Protein AF-A0A0M4ECK0-F1 (afdb_monomer)

Organism: Drosophila busckii (NCBI:txid30019)

pLDDT: mean 86.31, std 15.78, range [36.81, 98.25]

Foldseek 3Di:
DDDDDDDPPDPPDDDPVVLVVLVVVLLVLVVVLVVLLVVLVVLLVVLLVLLLVLLVVLLVQVVVVCVVVVFFDPDADPPNVVSLVVLVVSLVSLVVSLVSLVVSLVSLVVSCVSNVVPQQPDDPVHDGSVVVNVVSVVVSVVSVVLSVLSVVLSVPLSPDGGSVVSVVSSVSSD

Radius of gyration: 27.18 Å; Cα contacts (8 Å, |Δi|>4): 142; chains: 1; bounding box: 72×25×94 Å

Mean predicted aligned error: 8.99 Å

Sequence (174 aa):
MADSLTPVRLPDSQSPIKNDINLVTCKTRLDAAVQELQSGYAKWQLAQQRGTALCYAIEAKKTRCFEKSNGESDSYPDDLQLPCNKLAIIASIFTDITRNTRETLRQLRGITRLAGEATDIIYYRSWQLRQFVAFAEELIERYEKE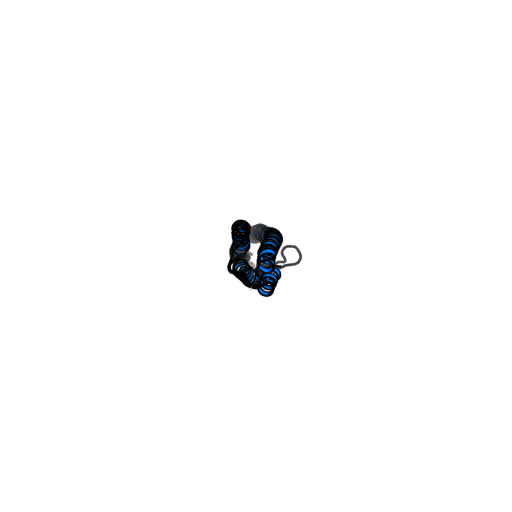SSIKQRVMQNIAHCKQRSELIAYTTAWE

Secondary structure (DSSP, 8-state):
---------------HHHHHHHHHHHHHHHHHHHHHHHHHHHHHHHHHHHHHHHHHHHHHHHHHHHHHTTT---PPPTTSHHHHHHHHHHHHHHHHHHHHHHHHHHHHHHHHHHHGGGGGSEETTTEEHHHHHHHHHHHHHHHHHHHHHHHHHHHHGGG--SHHHHHHHHHHH-

Nearest PDB structures (foldseek):
  1bg1-assembly1_A  TM=6.183E-01  e=2.962E-01  Mus musculus
  8gl3-assembly1_A  TM=5.769E-01  e=1.074E+00  synthetic construct
  6tlc-assembly1_B  TM=6.251E-01  e=1.650E+00  Homo sapiens
  7p3r-assembly1_D  TM=4.042E-01  e=8.716E+00  Vibrio cholerae O1 biovar El Tor str. N16961

Solvent-accessible surface area (backbone atoms only — not comparable to full-atom values): 9662 Å² total; per-residue (Å²): 140,79,86,80,82,76,79,83,78,74,76,82,71,81,60,70,67,60,58,54,55,52,49,54,51,44,48,57,54,48,53,51,44,52,51,52,54,52,52,42,48,56,50,48,54,54,37,49,58,52,39,44,56,34,36,52,53,52,44,58,56,52,49,59,45,21,72,75,44,85,52,48,46,95,71,78,65,92,75,49,60,62,48,51,55,51,34,46,57,40,37,48,49,43,48,50,41,37,53,48,49,51,51,42,39,52,50,46,54,50,42,45,65,71,42,54,86,57,32,77,46,67,41,93,86,78,40,32,56,62,54,55,43,53,48,43,53,54,49,41,58,51,37,51,55,50,30,53,43,37,45,51,31,59,73,41,51,86,68,46,56,40,68,67,55,33,51,53,34,40,60,64,59,102

Structure (mmCIF, N/CA/C/O backbone):
data_AF-A0A0M4ECK0-F1
#
_entry.id   AF-A0A0M4ECK0-F1
#
loop_
_atom_site.group_PDB
_atom_site.id
_atom_site.type_symbol
_atom_site.label_atom_id
_atom_site.label_alt_id
_atom_site.label_comp_id
_atom_site.label_asym_id
_atom_site.label_entity_id
_atom_site.label_seq_id
_atom_site.pdbx_PDB_ins_code
_atom_site.Cartn_x
_atom_site.Cartn_y
_atom_site.Cartn_z
_atom_site.occupancy
_atom_site.B_iso_or_equiv
_atom_site.auth_seq_id
_atom_site.auth_comp_id
_atom_site.auth_asym_id
_atom_site.auth_atom_id
_atom_site.pdbx_PDB_model_num
ATOM 1 N N . MET A 1 1 ? 48.315 -17.061 -63.640 1.00 36.81 1 MET A N 1
ATOM 2 C CA . MET A 1 1 ? 47.655 -17.262 -62.336 1.00 36.81 1 MET A CA 1
ATOM 3 C C . MET A 1 1 ? 47.675 -15.921 -61.632 1.00 36.81 1 MET A C 1
ATOM 5 O O . MET A 1 1 ? 48.740 -15.490 -61.221 1.00 36.81 1 MET A O 1
ATOM 9 N N . ALA A 1 2 ? 46.555 -15.204 -61.661 1.00 38.12 2 ALA A N 1
ATOM 10 C CA . ALA A 1 2 ? 46.397 -13.925 -60.981 1.00 38.12 2 ALA A CA 1
ATOM 11 C C . ALA A 1 2 ? 45.307 -14.135 -59.932 1.00 38.12 2 ALA A C 1
ATOM 13 O O . ALA A 1 2 ? 44.151 -14.360 -60.293 1.00 38.12 2 ALA A O 1
ATOM 14 N N . ASP A 1 3 ? 45.704 -14.151 -58.663 1.00 43.25 3 ASP A N 1
ATOM 15 C CA . ASP A 1 3 ? 44.784 -14.333 -57.549 1.00 43.25 3 ASP A CA 1
ATOM 16 C C . ASP A 1 3 ? 43.922 -13.080 -57.387 1.00 43.25 3 ASP A C 1
ATOM 18 O O . ASP A 1 3 ? 44.390 -11.975 -57.110 1.00 43.25 3 ASP A O 1
ATOM 22 N N . SER A 1 4 ? 42.630 -13.281 -57.621 1.00 47.06 4 SER A N 1
ATOM 23 C CA . SER A 1 4 ? 41.560 -12.324 -57.398 1.00 47.06 4 SER A CA 1
ATOM 24 C C . SER A 1 4 ? 41.335 -12.172 -55.893 1.00 47.06 4 SER A C 1
ATOM 26 O O . SER A 1 4 ? 40.786 -13.058 -55.243 1.00 47.06 4 SER A O 1
ATOM 28 N N . LEU A 1 5 ? 41.750 -11.039 -55.325 1.00 48.78 5 LEU A N 1
ATOM 29 C CA . LEU A 1 5 ? 41.339 -10.640 -53.980 1.00 48.78 5 LEU A CA 1
ATOM 30 C C . LEU A 1 5 ? 39.957 -9.978 -54.068 1.00 48.78 5 LEU A C 1
ATOM 32 O O . LEU A 1 5 ? 39.836 -8.783 -54.335 1.00 48.78 5 LEU A O 1
ATOM 36 N N . THR A 1 6 ? 38.897 -10.760 -53.866 1.00 56.44 6 THR A N 1
ATOM 37 C CA . THR A 1 6 ? 37.552 -10.224 -53.617 1.00 56.44 6 THR A CA 1
ATOM 38 C C . THR A 1 6 ? 37.502 -9.528 -52.253 1.00 56.44 6 THR A C 1
ATOM 40 O O . THR A 1 6 ? 37.930 -10.121 -51.260 1.00 56.44 6 THR A O 1
ATOM 43 N N . PRO A 1 7 ? 36.948 -8.306 -52.156 1.00 55.72 7 PRO A N 1
ATOM 44 C CA . PRO A 1 7 ? 36.796 -7.634 -50.878 1.00 55.72 7 PRO A CA 1
ATOM 45 C C . PRO A 1 7 ? 35.714 -8.340 -50.060 1.00 55.72 7 PRO A C 1
ATOM 47 O O . PRO A 1 7 ? 34.593 -8.551 -50.529 1.00 55.72 7 PRO A O 1
ATOM 50 N N . VAL A 1 8 ? 36.058 -8.698 -48.824 1.00 52.78 8 VAL A N 1
ATOM 51 C CA . VAL A 1 8 ? 35.110 -9.178 -47.817 1.00 52.78 8 VAL A CA 1
ATOM 52 C C . VAL A 1 8 ? 34.079 -8.074 -47.594 1.00 52.78 8 VAL A C 1
ATOM 54 O O . VAL A 1 8 ? 34.388 -7.028 -47.026 1.00 52.78 8 VAL A O 1
ATOM 57 N N . ARG A 1 9 ? 32.846 -8.285 -48.063 1.00 50.09 9 ARG A N 1
ATOM 58 C CA . ARG A 1 9 ? 31.710 -7.454 -47.661 1.00 50.09 9 ARG A CA 1
ATOM 59 C C . ARG A 1 9 ? 31.398 -7.787 -46.207 1.00 50.09 9 ARG A C 1
ATOM 61 O O . ARG A 1 9 ? 30.818 -8.832 -45.925 1.00 50.09 9 ARG A O 1
ATOM 68 N N . LEU A 1 10 ? 31.818 -6.906 -45.300 1.00 48.97 10 LEU A N 1
ATOM 69 C CA . LEU A 1 10 ? 31.288 -6.867 -43.942 1.00 48.97 10 LEU A CA 1
ATOM 70 C C . LEU A 1 10 ? 29.762 -6.706 -44.068 1.00 48.97 10 LEU A C 1
ATOM 72 O O . LEU A 1 10 ? 29.331 -5.796 -44.781 1.00 48.97 10 LEU A O 1
ATOM 76 N N . PRO A 1 11 ? 28.933 -7.573 -43.464 1.00 47.47 11 PRO A N 1
ATOM 77 C CA . PRO A 1 11 ? 27.504 -7.311 -43.415 1.00 47.47 11 PRO A CA 1
ATOM 78 C C . PRO A 1 11 ? 27.293 -5.983 -42.683 1.00 47.47 11 PRO A C 1
ATOM 80 O O . PRO A 1 11 ? 27.871 -5.780 -41.615 1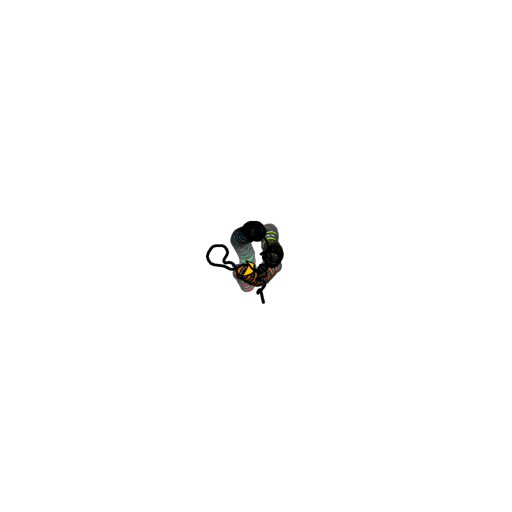.00 47.47 11 PRO A O 1
ATOM 83 N N . ASP A 1 12 ? 26.513 -5.082 -43.286 1.00 43.16 12 ASP A N 1
ATOM 84 C CA . ASP A 1 12 ? 26.111 -3.807 -42.693 1.00 43.16 12 ASP A CA 1
ATOM 85 C C . ASP A 1 12 ? 25.601 -4.052 -41.270 1.00 43.16 12 ASP A C 1
ATOM 87 O O . ASP A 1 12 ? 24.507 -4.586 -41.055 1.00 43.16 12 ASP A O 1
ATOM 91 N N . SER A 1 13 ? 26.421 -3.680 -40.288 1.00 49.69 13 SER A N 1
ATOM 92 C CA . SER A 1 13 ? 26.025 -3.623 -38.892 1.00 49.69 13 SER A CA 1
ATOM 93 C C . SER A 1 13 ? 24.783 -2.747 -38.810 1.00 49.69 13 SER A C 1
ATOM 95 O O . SER A 1 13 ? 24.805 -1.591 -39.238 1.00 49.69 13 SER A O 1
ATOM 97 N N . GLN A 1 14 ? 23.689 -3.294 -38.279 1.00 52.09 14 GLN A N 1
ATOM 98 C CA . GLN A 1 14 ? 22.480 -2.529 -38.004 1.00 52.09 14 GLN A CA 1
ATOM 99 C C . GLN A 1 14 ? 22.864 -1.214 -37.309 1.00 52.09 14 GLN A C 1
ATOM 101 O O . GLN A 1 14 ? 23.510 -1.201 -36.266 1.00 52.09 14 GLN A O 1
ATOM 106 N N . SER A 1 15 ? 22.515 -0.108 -37.961 1.00 45.94 15 SER A N 1
ATOM 107 C CA . SER A 1 15 ? 22.898 1.265 -37.629 1.00 45.94 15 SER A CA 1
ATOM 108 C C . SER A 1 15 ? 22.872 1.574 -36.112 1.00 45.94 15 SER A C 1
ATOM 110 O O . SER A 1 15 ? 21.802 1.417 -35.513 1.00 45.94 15 SER A O 1
ATOM 112 N N . PRO A 1 16 ? 23.961 2.118 -35.516 1.00 54.84 16 PRO A N 1
ATOM 113 C CA . PRO A 1 16 ? 24.056 2.481 -34.088 1.00 54.84 16 PRO A CA 1
ATOM 114 C C . PRO A 1 16 ? 22.902 3.368 -33.588 1.00 54.84 16 PRO A C 1
ATOM 116 O O . PRO A 1 16 ? 22.430 3.244 -32.463 1.00 54.84 16 PRO A O 1
ATOM 119 N N . ILE A 1 17 ? 22.377 4.202 -34.487 1.00 54.69 17 ILE A N 1
ATOM 120 C CA . ILE A 1 17 ? 21.340 5.207 -34.233 1.00 54.69 17 ILE A CA 1
ATOM 121 C C . ILE A 1 17 ? 20.022 4.581 -33.735 1.00 54.69 17 ILE A C 1
ATOM 123 O O . ILE A 1 17 ? 19.336 5.167 -32.898 1.00 54.69 17 ILE A O 1
ATOM 127 N N . LYS A 1 18 ? 19.648 3.383 -34.213 1.00 57.22 18 LYS A N 1
ATOM 128 C CA . LYS A 1 18 ? 18.409 2.711 -33.767 1.00 57.22 18 LYS A CA 1
ATOM 129 C C . LYS A 1 18 ? 18.523 2.201 -32.330 1.00 57.22 18 LYS A C 1
ATOM 131 O O . LYS A 1 18 ? 17.553 2.293 -31.578 1.00 57.22 18 LYS A O 1
ATOM 136 N N . ASN A 1 19 ? 19.700 1.707 -31.949 1.00 62.03 19 ASN A N 1
ATOM 137 C CA . ASN A 1 19 ? 19.959 1.226 -30.594 1.00 62.03 19 ASN A CA 1
ATOM 138 C C . ASN A 1 19 ? 19.957 2.385 -29.591 1.00 62.03 19 ASN A C 1
ATOM 140 O O . ASN A 1 19 ? 19.353 2.254 -28.529 1.00 62.03 19 ASN A O 1
ATOM 144 N N . ASP A 1 20 ? 20.503 3.544 -29.967 1.00 68.44 20 ASP A N 1
ATOM 145 C CA . ASP A 1 20 ? 20.493 4.739 -29.116 1.00 68.44 20 ASP A CA 1
ATOM 146 C C . ASP A 1 20 ? 19.076 5.290 -28.877 1.00 68.44 20 ASP A C 1
ATOM 148 O O . ASP A 1 20 ? 18.707 5.581 -27.738 1.00 68.44 20 ASP A O 1
ATOM 152 N N . ILE A 1 21 ? 18.230 5.375 -29.913 1.00 75.31 21 ILE A N 1
ATOM 153 C CA . ILE A 1 21 ? 16.842 5.860 -29.769 1.00 75.31 21 ILE A CA 1
ATOM 154 C C . ILE A 1 21 ? 16.001 4.901 -28.912 1.00 75.31 21 ILE A C 1
ATOM 156 O O . ILE A 1 21 ? 15.233 5.341 -28.046 1.00 75.31 21 ILE A O 1
ATOM 160 N N . ASN A 1 22 ? 16.151 3.590 -29.119 1.00 76.81 22 ASN A N 1
ATOM 161 C CA . ASN A 1 22 ? 15.458 2.581 -28.321 1.00 76.81 22 ASN A CA 1
ATOM 162 C C . ASN A 1 22 ? 15.918 2.611 -26.862 1.00 76.81 22 ASN A C 1
ATOM 164 O O . ASN A 1 22 ? 15.083 2.527 -25.962 1.00 76.81 22 ASN A O 1
ATOM 168 N N . LEU A 1 23 ? 17.217 2.795 -26.616 1.00 80.69 23 LEU A N 1
ATOM 169 C CA . LEU A 1 23 ? 17.775 2.898 -25.271 1.00 80.69 23 LEU A CA 1
ATOM 170 C C . LEU A 1 23 ? 17.250 4.132 -24.531 1.00 80.69 23 LEU A C 1
ATOM 172 O O . LEU A 1 23 ? 16.803 4.010 -23.388 1.00 80.69 23 LEU A O 1
ATOM 176 N N . VAL A 1 24 ? 17.242 5.298 -25.185 1.00 85.00 24 VAL A N 1
ATOM 177 C CA . VAL A 1 24 ? 16.671 6.533 -24.625 1.00 85.00 24 VAL A CA 1
ATOM 178 C C . VAL A 1 24 ? 15.189 6.339 -24.308 1.00 85.00 24 VAL A C 1
ATOM 180 O O . VAL A 1 24 ? 14.753 6.642 -23.200 1.00 85.00 24 VAL A O 1
ATOM 183 N N . THR A 1 25 ? 14.427 5.746 -25.230 1.00 87.06 25 THR A N 1
ATOM 184 C CA . THR A 1 25 ? 12.996 5.468 -25.029 1.00 87.06 25 THR A CA 1
ATOM 185 C C . THR A 1 25 ? 12.759 4.513 -23.857 1.00 87.06 25 THR A C 1
ATOM 187 O O . THR A 1 25 ? 11.884 4.759 -23.024 1.00 87.06 25 THR A O 1
ATOM 190 N N . CYS A 1 26 ? 13.538 3.431 -23.761 1.00 87.81 26 CYS A N 1
ATOM 191 C CA . CYS A 1 26 ? 13.449 2.472 -22.660 1.00 87.81 26 CYS A CA 1
ATOM 192 C C . CYS A 1 26 ? 13.774 3.133 -21.323 1.00 87.81 26 CYS A C 1
ATOM 194 O O . CYS A 1 26 ? 13.058 2.904 -20.352 1.00 87.81 26 CYS A O 1
ATOM 196 N N . LYS A 1 27 ? 14.798 3.992 -21.285 1.00 88.50 27 LYS A N 1
ATOM 197 C CA . LYS A 1 27 ? 15.159 4.753 -20.090 1.00 88.50 27 LYS A CA 1
ATOM 198 C C . LYS A 1 27 ? 14.015 5.667 -19.657 1.00 88.50 27 LYS A C 1
ATOM 200 O O . LYS A 1 27 ? 13.540 5.527 -18.544 1.00 88.50 27 LYS A O 1
ATOM 205 N N . THR A 1 28 ? 13.478 6.505 -20.543 1.00 91.12 28 THR A N 1
ATOM 206 C CA . THR A 1 28 ? 12.358 7.400 -20.195 1.00 91.12 28 THR A CA 1
ATOM 207 C C . THR A 1 28 ? 11.131 6.641 -19.680 1.00 91.12 28 THR A C 1
ATOM 209 O O . THR A 1 28 ? 10.490 7.071 -18.724 1.00 91.12 28 THR A O 1
ATOM 212 N N . ARG A 1 29 ? 10.797 5.494 -20.283 1.00 92.62 29 ARG A N 1
ATOM 213 C CA . ARG A 1 29 ? 9.676 4.661 -19.814 1.00 92.62 29 ARG A CA 1
ATOM 214 C C . ARG A 1 29 ? 9.966 3.999 -18.469 1.00 92.62 29 ARG A C 1
ATOM 216 O O . ARG A 1 29 ? 9.062 3.896 -17.647 1.00 92.62 29 ARG A O 1
ATOM 223 N N . LEU A 1 30 ? 11.207 3.570 -18.241 1.00 92.75 30 LEU A N 1
ATOM 224 C CA . LEU A 1 30 ? 11.635 3.033 -16.954 1.00 92.75 30 LEU A CA 1
ATOM 225 C C . LEU A 1 30 ? 11.558 4.111 -15.867 1.00 92.75 30 LEU A C 1
ATOM 227 O O . LEU A 1 30 ? 11.045 3.835 -14.789 1.00 92.75 30 LEU A O 1
ATOM 231 N N . ASP A 1 31 ? 11.996 5.336 -16.161 1.00 93.19 31 ASP A N 1
ATOM 232 C CA . ASP A 1 31 ? 11.928 6.483 -15.250 1.00 93.19 31 ASP A CA 1
ATOM 233 C C . ASP A 1 31 ? 10.479 6.743 -14.814 1.00 93.19 31 ASP A C 1
ATOM 235 O O . ASP A 1 31 ? 10.200 6.891 -13.623 1.00 93.19 31 ASP A O 1
ATOM 239 N N . ALA A 1 32 ? 9.545 6.727 -15.770 1.00 95.38 32 ALA A N 1
ATOM 240 C CA . ALA A 1 32 ? 8.120 6.875 -15.494 1.00 95.38 32 ALA A CA 1
ATOM 241 C C . ALA A 1 32 ? 7.578 5.733 -14.617 1.00 95.38 32 ALA A C 1
ATOM 243 O O . ALA A 1 32 ? 6.914 5.996 -13.616 1.00 95.38 32 ALA A O 1
ATOM 244 N N . ALA A 1 33 ? 7.917 4.479 -14.930 1.00 95.50 33 ALA A N 1
ATOM 245 C CA . ALA A 1 33 ? 7.507 3.324 -14.133 1.00 95.50 33 ALA A CA 1
ATOM 246 C C . ALA A 1 33 ? 8.044 3.398 -12.691 1.00 95.50 33 ALA A C 1
ATOM 248 O O . ALA A 1 33 ? 7.316 3.147 -11.733 1.00 95.50 33 ALA A O 1
ATOM 249 N N . VAL A 1 34 ? 9.306 3.796 -12.507 1.00 94.88 34 VAL A N 1
ATOM 250 C CA . VAL A 1 34 ? 9.904 3.974 -11.174 1.00 94.88 34 VAL A CA 1
ATOM 251 C C . VAL A 1 34 ? 9.202 5.092 -10.399 1.00 94.88 34 VAL A C 1
ATOM 253 O O . VAL A 1 34 ? 8.901 4.914 -9.218 1.00 94.88 34 VAL A O 1
ATOM 256 N N . GLN A 1 35 ? 8.888 6.215 -11.050 1.00 96.12 35 GLN A N 1
ATOM 257 C CA . GLN A 1 35 ? 8.118 7.307 -10.444 1.00 96.12 35 GLN A CA 1
ATOM 258 C C . GLN A 1 35 ? 6.717 6.854 -10.007 1.00 96.12 35 GLN A C 1
ATOM 260 O O . GLN A 1 35 ? 6.268 7.209 -8.915 1.00 96.12 35 GLN A O 1
ATOM 265 N N . GLU A 1 36 ? 6.036 6.029 -10.807 1.00 96.94 36 GLU A N 1
ATOM 266 C CA . GLU A 1 36 ? 4.744 5.446 -10.430 1.00 96.94 36 GLU A CA 1
ATOM 267 C C . GLU A 1 36 ? 4.855 4.565 -9.179 1.00 96.94 36 GLU A C 1
ATOM 269 O O . GLU A 1 36 ? 4.058 4.727 -8.250 1.00 96.94 36 GLU A O 1
ATOM 274 N N . LEU A 1 37 ? 5.868 3.691 -9.108 1.00 97.12 37 LEU A N 1
ATOM 275 C CA . LEU A 1 37 ? 6.113 2.842 -7.935 1.00 97.12 37 LEU A CA 1
ATOM 276 C C . LEU A 1 37 ? 6.399 3.676 -6.679 1.00 97.12 37 LEU A C 1
ATOM 278 O O . LEU A 1 37 ? 5.832 3.413 -5.617 1.00 97.12 37 LEU A O 1
ATOM 282 N N . GLN A 1 38 ? 7.232 4.711 -6.800 1.00 97.06 38 GLN A N 1
ATOM 283 C CA . GLN A 1 38 ? 7.558 5.622 -5.699 1.00 97.06 38 GLN A CA 1
ATOM 284 C C . GLN A 1 38 ? 6.331 6.407 -5.222 1.00 97.06 38 GLN A C 1
ATOM 286 O O . GLN A 1 38 ? 6.083 6.502 -4.019 1.00 97.06 38 GLN A O 1
ATOM 291 N N . SER A 1 39 ? 5.522 6.928 -6.149 1.00 97.38 39 SER A N 1
ATOM 292 C CA . SER A 1 39 ? 4.265 7.609 -5.822 1.00 97.38 39 SER A CA 1
ATOM 293 C C . SER A 1 39 ? 3.275 6.663 -5.140 1.00 97.38 39 SER A C 1
ATOM 295 O O . SER A 1 39 ? 2.623 7.040 -4.162 1.00 97.38 39 SER A O 1
ATOM 297 N N . GLY A 1 40 ? 3.183 5.421 -5.624 1.00 97.69 40 GLY A N 1
ATOM 298 C CA . GLY A 1 40 ? 2.387 4.361 -5.011 1.00 97.69 40 GLY A CA 1
ATOM 299 C C . GLY A 1 40 ? 2.818 4.085 -3.573 1.00 97.69 40 GLY A C 1
ATOM 300 O O . GLY A 1 40 ? 1.973 4.070 -2.681 1.00 97.69 40 GLY A O 1
ATOM 301 N N . TYR A 1 41 ? 4.123 3.963 -3.326 1.00 97.94 41 TYR A N 1
ATOM 302 C CA . TYR A 1 41 ? 4.667 3.755 -1.984 1.00 97.94 41 TYR A CA 1
ATOM 303 C C . TYR A 1 41 ? 4.404 4.941 -1.044 1.00 97.94 41 TYR A C 1
ATOM 305 O O . TYR A 1 41 ? 3.937 4.749 0.075 1.00 97.94 41 TYR A O 1
ATOM 313 N N . ALA A 1 42 ? 4.594 6.182 -1.498 1.00 98.25 42 ALA A N 1
ATOM 314 C CA . ALA A 1 42 ? 4.278 7.360 -0.685 1.00 98.25 42 ALA A CA 1
ATOM 315 C C . ALA A 1 42 ? 2.785 7.411 -0.297 1.00 98.25 42 ALA A C 1
ATOM 317 O O . ALA A 1 42 ? 2.432 7.723 0.844 1.00 98.25 42 ALA A O 1
ATOM 318 N N . LYS A 1 43 ? 1.890 7.053 -1.231 1.00 97.94 43 LYS A N 1
ATOM 319 C CA . LYS A 1 43 ? 0.449 6.922 -0.954 1.00 97.94 43 LYS A CA 1
ATOM 320 C C . LYS A 1 43 ? 0.161 5.784 0.025 1.00 97.94 43 LYS A C 1
ATOM 322 O O . LYS A 1 43 ? -0.682 5.968 0.899 1.00 97.94 43 LYS A O 1
ATOM 327 N N . TRP A 1 44 ? 0.865 4.656 -0.094 1.00 98.12 44 TRP A N 1
ATOM 328 C CA . TRP A 1 44 ? 0.766 3.521 0.827 1.00 98.12 44 TRP A CA 1
ATOM 329 C C . TRP A 1 44 ? 1.094 3.942 2.257 1.00 98.12 44 TRP A C 1
ATOM 331 O O . TRP A 1 44 ? 0.297 3.719 3.161 1.00 98.12 44 TRP A O 1
ATOM 341 N N . GLN A 1 45 ? 2.220 4.631 2.459 1.00 98.06 45 GLN A N 1
ATOM 342 C CA . GLN A 1 45 ? 2.644 5.104 3.779 1.00 98.06 45 GLN A CA 1
ATOM 343 C C . GLN A 1 45 ? 1.624 6.064 4.405 1.00 98.06 45 GLN A C 1
ATOM 345 O O . GLN A 1 45 ? 1.279 5.938 5.581 1.00 98.06 45 GLN A O 1
ATOM 350 N N . LEU A 1 46 ? 1.089 6.998 3.615 1.00 98.19 46 LEU A N 1
ATOM 351 C CA . LEU A 1 46 ? 0.072 7.931 4.096 1.00 98.19 46 LEU A CA 1
ATOM 352 C C . LEU A 1 46 ? -1.250 7.223 4.431 1.00 98.19 46 LEU A C 1
ATOM 354 O O . LEU A 1 46 ? -1.897 7.559 5.426 1.00 98.19 46 LEU A O 1
ATOM 358 N N . ALA A 1 47 ? -1.663 6.255 3.609 1.00 98.12 47 ALA A N 1
ATOM 359 C CA . ALA A 1 47 ? -2.836 5.426 3.867 1.00 98.12 47 ALA A CA 1
ATOM 360 C C . ALA A 1 47 ? -2.655 4.598 5.146 1.00 98.12 47 ALA A C 1
ATOM 362 O O . ALA A 1 47 ? -3.562 4.575 5.976 1.00 98.12 47 ALA A O 1
ATOM 363 N N . GLN A 1 48 ? -1.470 4.014 5.345 1.00 98.00 48 GLN A N 1
ATOM 364 C CA . GLN A 1 48 ? -1.112 3.259 6.541 1.00 98.00 48 GLN A CA 1
ATOM 365 C C . GLN A 1 48 ? -1.254 4.120 7.796 1.00 98.00 48 GLN A C 1
ATOM 367 O O . GLN A 1 48 ? -2.062 3.798 8.664 1.00 98.00 48 GLN A O 1
ATOM 372 N N . GLN A 1 49 ? -0.598 5.283 7.832 1.00 98.06 49 GLN A N 1
ATOM 373 C CA . GLN A 1 49 ? -0.675 6.215 8.960 1.00 98.06 49 GLN A CA 1
ATOM 374 C C . GLN A 1 49 ? -2.119 6.635 9.285 1.00 98.06 49 GLN A C 1
ATOM 376 O O . GLN A 1 49 ? -2.536 6.644 10.446 1.00 98.06 49 GLN A O 1
ATOM 381 N N . ARG A 1 50 ? -2.903 6.995 8.260 1.00 98.12 50 ARG A N 1
ATOM 382 C CA . ARG A 1 50 ? -4.303 7.417 8.435 1.00 98.12 50 ARG A CA 1
ATOM 383 C C . ARG A 1 50 ? -5.186 6.273 8.916 1.00 98.12 50 ARG A C 1
ATOM 385 O O . ARG A 1 50 ? -6.053 6.488 9.758 1.00 98.12 50 ARG A O 1
ATOM 392 N N . GLY A 1 51 ? -4.976 5.079 8.378 1.00 98.19 51 GLY A N 1
ATOM 393 C CA . GLY A 1 51 ? -5.708 3.886 8.763 1.00 98.19 51 GLY A CA 1
ATOM 394 C C . GLY A 1 51 ? -5.434 3.467 10.204 1.00 98.19 51 GLY A C 1
ATOM 395 O O . GLY A 1 51 ? -6.385 3.180 10.925 1.00 98.19 51 GLY A O 1
ATOM 396 N N . THR A 1 52 ? -4.180 3.540 10.660 1.00 98.12 52 THR A N 1
ATOM 397 C CA . THR A 1 52 ? -3.813 3.251 12.055 1.00 98.12 52 THR A CA 1
ATOM 398 C C . THR A 1 52 ? -4.543 4.196 13.007 1.00 98.12 52 THR A C 1
ATOM 400 O O . THR A 1 52 ? -5.184 3.755 13.958 1.00 98.12 52 THR A O 1
ATOM 403 N N . ALA A 1 53 ? -4.556 5.498 12.699 1.00 97.94 53 ALA A N 1
ATOM 404 C CA . ALA A 1 53 ? -5.293 6.479 13.495 1.00 97.94 53 ALA A CA 1
ATOM 405 C C . ALA A 1 53 ? -6.808 6.194 13.545 1.00 97.94 53 ALA A C 1
ATOM 407 O O . ALA A 1 53 ? -7.444 6.384 14.584 1.00 97.94 53 ALA A O 1
ATOM 408 N N . LEU A 1 54 ? -7.397 5.721 12.441 1.00 98.00 54 LEU A N 1
ATOM 409 C CA . LEU A 1 54 ? -8.806 5.319 12.396 1.00 98.00 54 LEU A CA 1
ATOM 410 C C . LEU A 1 54 ? -9.069 4.043 13.207 1.00 98.00 54 LEU A C 1
ATOM 412 O O . LEU A 1 54 ? -10.077 3.993 13.910 1.00 98.00 54 LEU A O 1
ATOM 416 N N . CYS A 1 55 ? -8.171 3.055 13.159 1.00 97.56 55 CYS A N 1
ATOM 417 C CA . CYS A 1 55 ? -8.280 1.835 13.961 1.00 97.56 55 CYS A CA 1
ATOM 418 C C . CYS A 1 55 ? -8.228 2.154 15.458 1.00 97.56 55 CYS A C 1
ATOM 420 O O . CYS A 1 55 ? -9.122 1.732 16.185 1.00 97.56 55 CYS A O 1
ATOM 422 N N . TYR A 1 56 ? -7.305 3.011 15.906 1.00 96.50 56 TYR A N 1
ATOM 423 C CA . TYR A 1 56 ? -7.284 3.480 17.297 1.00 96.50 56 TYR A CA 1
ATOM 424 C C . TYR A 1 56 ? -8.541 4.258 17.690 1.00 96.50 56 TYR A C 1
ATOM 426 O O . TYR A 1 56 ? -9.042 4.113 18.805 1.00 96.50 56 TYR A O 1
ATOM 434 N N . ALA A 1 57 ? -9.088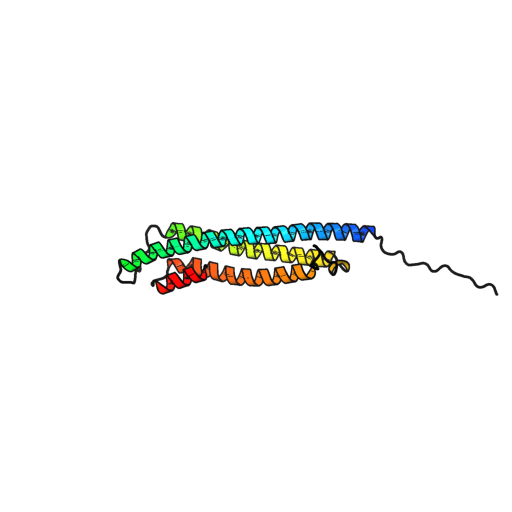 5.079 16.789 1.00 95.38 57 ALA A N 1
ATOM 435 C CA . ALA A 1 57 ? -10.331 5.796 17.062 1.00 95.38 57 ALA A CA 1
ATOM 436 C C . ALA A 1 57 ? -11.520 4.834 17.231 1.00 95.38 57 ALA A C 1
ATOM 438 O O . ALA A 1 57 ? -12.345 5.028 18.125 1.00 95.38 57 ALA A O 1
ATOM 439 N N . ILE A 1 58 ? -11.599 3.794 16.396 1.00 94.94 58 ILE A N 1
ATOM 440 C CA . ILE A 1 58 ? -12.590 2.715 16.506 1.00 94.94 58 ILE A CA 1
ATOM 441 C C . ILE A 1 58 ? -12.387 1.949 17.814 1.00 94.94 58 ILE A C 1
ATOM 443 O O . ILE A 1 58 ? -13.347 1.745 18.562 1.00 94.94 58 ILE A O 1
ATOM 447 N N . GLU A 1 59 ? -11.143 1.590 18.127 1.00 93.75 59 GLU A N 1
ATOM 448 C CA . GLU A 1 59 ? -10.795 0.859 19.337 1.00 93.75 59 GLU A CA 1
ATOM 449 C C . GLU A 1 59 ? -11.210 1.618 20.600 1.00 93.75 59 GLU A C 1
ATOM 451 O O . GLU A 1 59 ? -11.887 1.073 21.476 1.00 93.75 59 GLU A O 1
ATOM 456 N N . ALA A 1 60 ? -10.863 2.903 20.677 1.00 92.38 60 ALA A N 1
ATOM 457 C CA . ALA A 1 60 ? -11.187 3.753 21.814 1.00 92.38 60 ALA A CA 1
ATOM 458 C C . ALA A 1 60 ? -12.703 3.890 22.015 1.00 92.38 60 ALA A C 1
ATOM 460 O O . ALA A 1 60 ? -13.182 3.868 23.150 1.00 92.38 60 ALA A O 1
ATOM 461 N N . LYS A 1 61 ? -13.475 4.009 20.925 1.00 91.62 61 LYS A N 1
ATOM 462 C CA . LYS A 1 61 ? -14.944 4.082 20.987 1.00 91.62 61 LYS A CA 1
ATOM 463 C C . LYS A 1 61 ? -15.548 2.782 21.504 1.00 91.62 61 LYS A C 1
ATOM 465 O O . LYS A 1 61 ? -16.357 2.813 22.427 1.00 91.62 61 LYS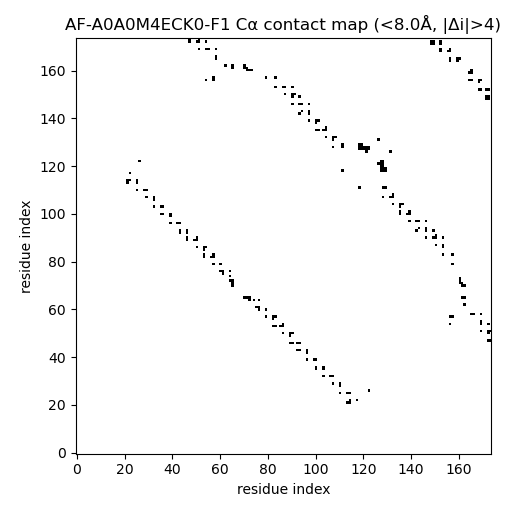 A O 1
ATOM 470 N N . LYS A 1 62 ? -15.131 1.642 20.951 1.00 90.56 62 LYS A N 1
ATOM 471 C CA . LYS A 1 62 ? -15.668 0.332 21.344 1.00 90.56 62 LYS A CA 1
ATOM 472 C C . LYS A 1 62 ? -15.262 -0.078 22.754 1.00 90.56 62 LYS A C 1
ATOM 474 O O . LYS A 1 62 ? -16.091 -0.596 23.495 1.00 90.56 62 LYS A O 1
ATOM 479 N N . THR A 1 63 ? -14.036 0.233 23.164 1.00 89.25 63 THR A N 1
ATOM 480 C CA . THR A 1 63 ? -13.557 -0.030 24.528 1.00 89.25 63 THR A CA 1
ATOM 481 C C . THR A 1 63 ? -14.438 0.650 25.579 1.00 89.25 63 THR A C 1
ATOM 483 O O . THR A 1 63 ? -14.838 0.007 26.546 1.00 89.25 63 THR A O 1
ATOM 486 N N . ARG A 1 64 ? -14.843 1.908 25.347 1.00 86.38 64 ARG A N 1
ATOM 487 C CA . ARG A 1 64 ? -15.765 2.632 26.243 1.00 86.38 64 ARG A CA 1
ATOM 488 C C . ARG A 1 64 ? -17.149 1.987 26.339 1.00 86.38 64 ARG A C 1
ATOM 490 O O . ARG A 1 64 ? -17.818 2.149 27.355 1.00 86.38 64 ARG A O 1
ATOM 497 N N . CYS A 1 65 ? -17.606 1.297 25.294 1.00 84.31 65 CYS A N 1
ATOM 498 C CA . CYS A 1 65 ? -18.856 0.537 25.338 1.00 84.31 65 CYS A CA 1
ATOM 499 C C . CYS A 1 65 ? -18.692 -0.745 26.158 1.00 84.31 65 CYS A C 1
ATOM 501 O O . CYS A 1 65 ? -19.522 -1.009 27.020 1.00 84.31 65 CYS A O 1
ATOM 503 N N . PHE A 1 66 ? -17.599 -1.490 25.973 1.00 84.06 66 PHE A N 1
ATOM 504 C CA . PHE A 1 66 ? -17.333 -2.697 26.764 1.00 84.06 66 PHE A CA 1
ATOM 505 C C . PHE A 1 66 ? -17.233 -2.409 28.267 1.00 84.06 66 PHE A C 1
ATOM 507 O O . PHE A 1 66 ? -17.761 -3.175 29.070 1.00 84.06 66 PHE A O 1
ATOM 514 N N . GLU A 1 67 ? -16.631 -1.281 28.651 1.00 82.25 67 GLU A N 1
ATOM 515 C CA . GLU A 1 67 ? -16.546 -0.842 30.053 1.00 82.25 67 GLU A CA 1
ATOM 516 C C . GLU A 1 67 ? -17.922 -0.560 30.680 1.00 82.25 67 GLU A C 1
ATOM 518 O O . GLU A 1 67 ? -18.107 -0.778 31.874 1.00 82.25 67 GLU A O 1
ATOM 523 N N . LYS A 1 68 ? -18.909 -0.121 29.888 1.00 78.75 68 LYS A N 1
ATOM 524 C CA . LYS A 1 68 ? -20.284 0.131 30.359 1.00 78.75 68 LYS A CA 1
ATOM 525 C C . LYS A 1 68 ? -21.139 -1.134 30.449 1.00 78.75 68 LYS A C 1
ATOM 527 O O . LYS A 1 68 ? -22.164 -1.117 31.123 1.00 78.75 68 LYS A O 1
ATOM 532 N N . SER A 1 69 ? -20.733 -2.204 29.771 1.00 71.06 69 SER A N 1
ATOM 533 C CA . SER A 1 69 ? -21.544 -3.407 29.560 1.00 71.06 69 SER A CA 1
ATOM 534 C C . SER A 1 69 ? -20.940 -4.669 30.196 1.00 71.06 69 SER A C 1
ATOM 536 O O . SER A 1 69 ? -21.229 -5.774 29.755 1.00 71.06 69 SER A O 1
ATOM 538 N N . ASN A 1 70 ? -20.094 -4.535 31.228 1.00 69.94 70 ASN A N 1
ATOM 539 C CA . ASN A 1 70 ? -19.393 -5.658 31.879 1.00 69.94 70 ASN A CA 1
ATOM 540 C C . ASN A 1 70 ? -18.577 -6.550 30.912 1.00 69.94 70 ASN A C 1
ATOM 542 O O . ASN A 1 70 ? -18.408 -7.742 31.153 1.00 69.94 70 ASN A O 1
ATOM 546 N N . GLY A 1 71 ? -18.023 -5.974 29.841 1.00 62.88 71 GLY A N 1
ATOM 547 C CA . GLY A 1 71 ? -17.080 -6.657 28.947 1.00 62.88 71 GLY A CA 1
ATOM 548 C C . GLY A 1 71 ? -17.658 -7.194 27.636 1.00 62.88 71 GLY A C 1
ATOM 549 O O . GLY A 1 71 ? -16.8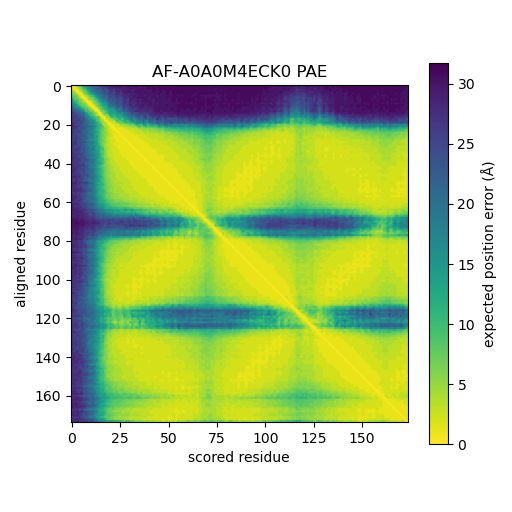70 -7.547 26.762 1.00 62.88 71 GLY A O 1
ATOM 550 N N . GLU A 1 72 ? -18.981 -7.177 27.447 1.00 61.94 72 GLU A N 1
ATOM 551 C CA . GLU A 1 72 ? -19.642 -7.579 26.196 1.00 61.94 72 GLU A CA 1
ATOM 552 C C . GLU A 1 72 ? -20.712 -6.553 25.808 1.00 61.94 72 GLU A C 1
ATOM 554 O O . GLU A 1 72 ? -21.536 -6.162 26.626 1.00 61.94 72 GLU A O 1
ATOM 559 N N . SER A 1 73 ? -20.709 -6.085 24.558 1.00 65.31 73 SER A N 1
ATOM 560 C CA . SER A 1 73 ? -21.728 -5.149 24.065 1.00 65.31 73 SER A CA 1
ATOM 561 C C . SER A 1 73 ? -22.151 -5.524 22.653 1.00 65.31 73 SER A C 1
ATOM 563 O O . SER A 1 73 ? -21.350 -5.436 21.723 1.00 65.31 73 SER A O 1
ATOM 565 N N . ASP A 1 74 ? -23.431 -5.865 22.489 1.00 67.19 74 ASP A N 1
ATOM 566 C CA . ASP A 1 74 ? -24.088 -5.987 21.179 1.00 67.19 74 ASP A CA 1
ATOM 567 C C . ASP A 1 74 ? -24.536 -4.618 20.621 1.00 67.19 74 ASP A C 1
ATOM 569 O O . ASP A 1 74 ? -25.040 -4.530 19.502 1.00 67.19 74 ASP A O 1
ATOM 573 N N . SER A 1 75 ? -24.346 -3.534 21.385 1.00 69.94 75 SER A N 1
ATOM 574 C CA . SER A 1 75 ? -24.685 -2.174 20.960 1.00 69.94 75 SER A CA 1
ATOM 575 C C . SER A 1 75 ? -23.518 -1.499 20.233 1.00 69.94 75 SER A C 1
ATOM 577 O O . SER A 1 75 ? -22.380 -1.506 20.717 1.00 69.94 75 SER A O 1
ATOM 579 N N . TYR A 1 76 ? -23.812 -0.893 19.080 1.00 75.50 76 TYR A N 1
ATOM 580 C CA . TYR A 1 76 ? -22.870 -0.075 18.319 1.00 75.50 76 TYR A CA 1
ATOM 581 C C . TYR A 1 76 ? -22.894 1.375 18.832 1.00 75.50 76 TYR A C 1
ATOM 583 O O . TYR A 1 76 ? -23.975 1.944 18.958 1.00 75.50 76 TYR A O 1
ATOM 591 N N . PRO A 1 77 ? -21.733 2.006 19.092 1.00 81.81 77 PRO A N 1
ATOM 592 C CA . PRO A 1 77 ? -21.683 3.434 19.388 1.00 81.81 77 PRO A CA 1
ATOM 593 C C . PRO A 1 77 ? -22.217 4.265 18.210 1.00 81.81 77 PRO A C 1
ATOM 595 O O . PRO A 1 77 ? -21.818 4.034 17.065 1.00 81.81 77 PRO A O 1
ATOM 598 N N . ASP A 1 78 ? -23.046 5.273 18.497 1.00 77.19 78 ASP A N 1
ATOM 599 C CA . ASP A 1 78 ? -23.700 6.130 17.488 1.00 77.19 78 ASP A CA 1
ATOM 600 C C . ASP A 1 78 ? -22.708 6.848 16.550 1.00 77.19 78 ASP A C 1
ATOM 602 O O . ASP A 1 78 ? -23.029 7.193 15.415 1.00 77.19 78 ASP A O 1
ATOM 606 N N . ASP A 1 79 ? -21.466 7.050 16.995 1.00 87.06 79 ASP A N 1
ATOM 607 C CA . ASP A 1 79 ? -20.412 7.754 16.265 1.00 87.06 79 ASP A CA 1
ATOM 608 C C . ASP A 1 79 ? -19.348 6.822 15.643 1.00 87.06 79 ASP A C 1
ATOM 610 O O . ASP A 1 79 ? -18.282 7.282 15.214 1.00 87.06 79 ASP A O 1
ATOM 614 N N . LEU A 1 80 ? -19.632 5.515 15.563 1.00 90.75 80 LEU A N 1
ATOM 615 C CA . LEU A 1 80 ? -18.735 4.505 14.989 1.00 90.75 80 LEU A CA 1
ATOM 616 C C . LEU A 1 80 ? -18.774 4.462 13.454 1.00 90.75 80 LEU A C 1
ATOM 618 O O . LEU A 1 80 ? -17.772 4.156 12.808 1.00 90.75 80 LEU A O 1
ATOM 622 N N . GLN A 1 81 ? -19.911 4.800 12.846 1.00 92.81 81 GLN A N 1
ATOM 623 C CA . GLN A 1 81 ? -20.094 4.654 11.401 1.00 92.81 81 GLN A CA 1
ATOM 624 C C . GLN A 1 81 ? -19.118 5.524 10.595 1.00 92.81 81 GLN A C 1
ATOM 626 O O . GLN A 1 81 ? -18.542 5.076 9.604 1.00 92.81 81 GLN A O 1
ATOM 631 N N . LEU A 1 82 ? -18.891 6.767 11.031 1.00 94.44 82 LEU A N 1
ATOM 632 C CA . LEU A 1 82 ? -18.009 7.702 10.336 1.00 94.44 82 LEU A CA 1
ATOM 633 C C . LEU A 1 82 ? -16.554 7.200 10.231 1.00 94.44 82 LEU A C 1
ATOM 635 O O . LEU A 1 82 ? -16.025 7.193 9.115 1.00 94.44 82 LEU A O 1
ATOM 639 N N . PRO A 1 83 ? -15.870 6.796 11.323 1.00 95.44 83 PRO A N 1
ATOM 640 C CA . PRO A 1 83 ? -14.521 6.254 11.211 1.00 95.44 83 PRO A CA 1
ATOM 641 C C . PRO A 1 83 ? -14.470 4.938 10.421 1.00 95.44 83 PRO A C 1
ATOM 643 O O . PRO A 1 83 ? -13.519 4.759 9.666 1.00 95.44 83 PRO A O 1
ATOM 646 N N . CYS A 1 84 ? -15.491 4.074 10.490 1.00 96.12 84 CYS A N 1
ATOM 647 C CA . CYS A 1 84 ? -15.559 2.861 9.663 1.00 96.12 84 CYS A CA 1
ATOM 648 C C . CYS A 1 84 ? -15.662 3.175 8.163 1.00 96.12 84 CYS A C 1
ATOM 650 O O . CYS A 1 84 ? -14.913 2.615 7.365 1.00 96.12 84 CYS A O 1
ATOM 652 N N . ASN A 1 85 ? -16.514 4.126 7.772 1.00 96.94 85 ASN A N 1
ATOM 653 C CA . ASN A 1 85 ? -16.629 4.562 6.378 1.00 96.94 85 ASN A CA 1
ATOM 654 C C . ASN A 1 85 ? -15.309 5.155 5.865 1.00 96.94 85 ASN A C 1
ATOM 656 O O . ASN A 1 85 ? -14.880 4.866 4.749 1.00 96.94 85 ASN A O 1
ATOM 660 N N . LYS A 1 86 ? -14.628 5.959 6.692 1.00 97.75 86 LYS A N 1
ATOM 661 C CA . LYS A 1 86 ? -13.296 6.481 6.359 1.00 97.75 86 LYS A CA 1
ATOM 662 C C . LYS A 1 86 ? -12.271 5.357 6.226 1.00 97.75 86 LYS A C 1
ATOM 664 O O . LYS A 1 86 ? -11.479 5.386 5.289 1.00 97.75 86 LYS A O 1
ATOM 669 N N . LEU A 1 87 ? -12.298 4.367 7.119 1.00 97.69 87 LEU A N 1
ATOM 670 C CA . LEU A 1 87 ? -11.400 3.216 7.062 1.00 97.69 87 LEU A CA 1
ATOM 671 C C . LEU A 1 87 ? -11.624 2.408 5.782 1.00 97.69 87 LEU A C 1
ATOM 673 O O . LEU A 1 87 ? -10.652 1.968 5.179 1.00 97.69 87 LEU A O 1
ATOM 677 N N . ALA A 1 88 ? -12.869 2.293 5.316 1.00 97.69 88 ALA A N 1
ATOM 678 C CA . ALA A 1 88 ? -13.179 1.622 4.060 1.00 97.69 88 ALA A CA 1
ATOM 679 C C . ALA A 1 88 ? -12.574 2.315 2.836 1.00 97.69 88 ALA A C 1
ATOM 681 O O . ALA A 1 88 ? -11.989 1.658 1.974 1.00 97.69 88 ALA A O 1
ATOM 682 N N . ILE A 1 89 ? -12.623 3.648 2.802 1.00 98.06 89 ILE A N 1
ATOM 683 C CA . ILE A 1 89 ? -11.950 4.442 1.766 1.00 98.06 89 ILE A CA 1
ATOM 684 C C . ILE A 1 89 ? -10.430 4.241 1.839 1.00 98.06 89 ILE A C 1
ATOM 686 O O . ILE A 1 89 ? -9.769 4.086 0.818 1.00 98.06 89 ILE A O 1
ATOM 690 N N . ILE A 1 90 ? -9.847 4.215 3.039 1.00 98.19 90 ILE A N 1
ATOM 691 C CA . ILE A 1 90 ? -8.409 3.959 3.190 1.00 98.19 90 ILE A CA 1
ATOM 692 C C . ILE A 1 90 ? -8.047 2.534 2.737 1.00 98.19 90 ILE A C 1
ATOM 694 O O . ILE A 1 90 ? -7.060 2.349 2.030 1.00 98.19 90 ILE A O 1
ATOM 698 N N . ALA A 1 91 ? -8.854 1.529 3.075 1.00 97.94 91 ALA A N 1
ATOM 699 C CA . ALA A 1 91 ? -8.640 0.144 2.665 1.00 97.94 91 ALA A CA 1
ATOM 700 C C . ALA A 1 91 ? -8.700 -0.033 1.133 1.00 97.94 91 ALA A C 1
ATOM 702 O O . ALA A 1 91 ? -7.945 -0.835 0.568 1.00 97.94 91 ALA A O 1
ATOM 703 N N . SER A 1 92 ? -9.556 0.729 0.438 1.00 97.94 92 SER A N 1
ATOM 704 C CA . SER A 1 92 ? -9.631 0.693 -1.028 1.00 97.94 92 SER A CA 1
ATOM 705 C C . SER A 1 92 ? -8.367 1.250 -1.688 1.00 97.94 92 SER A C 1
ATOM 707 O O . SER A 1 92 ? -7.944 0.719 -2.713 1.00 97.94 92 SER A O 1
ATOM 709 N N . ILE A 1 93 ? -7.697 2.230 -1.068 1.00 98.12 93 ILE A N 1
ATOM 710 C CA . ILE A 1 93 ? -6.431 2.790 -1.574 1.00 98.12 93 ILE A CA 1
ATOM 711 C C . ILE A 1 93 ? -5.353 1.705 -1.702 1.00 98.12 93 ILE A C 1
ATOM 713 O O . ILE A 1 93 ? -4.663 1.662 -2.717 1.00 98.12 93 ILE A O 1
ATOM 717 N N . PHE A 1 94 ? -5.229 0.788 -0.737 1.00 98.19 94 PHE A N 1
ATOM 718 C CA . PHE A 1 94 ? -4.273 -0.327 -0.835 1.00 98.19 94 PHE A CA 1
ATOM 719 C C . PHE A 1 94 ? -4.577 -1.250 -2.022 1.00 98.19 94 PHE A C 1
ATOM 721 O O . PHE A 1 94 ? -3.669 -1.697 -2.725 1.00 98.19 94 PHE A O 1
ATOM 728 N N . THR A 1 95 ? -5.864 -1.486 -2.290 1.00 97.62 95 THR A N 1
ATOM 729 C CA . THR A 1 95 ? -6.310 -2.298 -3.433 1.00 97.62 95 THR A CA 1
ATOM 730 C C . THR A 1 95 ? -5.970 -1.604 -4.753 1.00 97.62 95 THR A C 1
ATOM 732 O O . THR A 1 95 ? -5.443 -2.228 -5.675 1.00 97.62 95 THR A O 1
ATOM 735 N N . ASP A 1 96 ? -6.219 -0.295 -4.833 1.00 97.81 96 ASP A N 1
ATOM 736 C CA . ASP A 1 96 ? -5.905 0.517 -6.008 1.00 97.81 96 ASP A CA 1
ATOM 737 C C . ASP A 1 96 ? -4.396 0.604 -6.262 1.00 97.81 96 ASP A C 1
ATOM 739 O O . ASP A 1 96 ? -3.968 0.446 -7.404 1.00 97.81 96 ASP A O 1
ATOM 743 N N . ILE A 1 97 ? -3.578 0.788 -5.218 1.00 98.06 97 ILE A N 1
ATOM 744 C CA . ILE A 1 97 ? -2.113 0.768 -5.342 1.00 98.06 97 ILE A CA 1
ATOM 745 C C . ILE A 1 97 ? -1.652 -0.596 -5.856 1.00 98.06 97 ILE A C 1
ATOM 747 O O . ILE A 1 97 ? -0.906 -0.645 -6.827 1.00 98.06 97 ILE A O 1
ATOM 751 N N . THR A 1 98 ? -2.155 -1.698 -5.292 1.00 97.75 98 THR A N 1
ATOM 752 C CA . THR A 1 98 ? -1.821 -3.061 -5.747 1.00 97.75 98 THR A CA 1
ATOM 753 C C . THR A 1 98 ? -2.166 -3.262 -7.226 1.00 97.75 98 THR A C 1
ATOM 755 O O . THR A 1 98 ? -1.374 -3.810 -7.998 1.00 97.75 98 THR A O 1
ATOM 758 N N . ARG A 1 99 ? -3.341 -2.782 -7.659 1.00 97.56 99 ARG A N 1
ATOM 759 C CA . ARG A 1 99 ? -3.757 -2.824 -9.067 1.00 97.56 99 ARG A CA 1
ATOM 760 C C . ARG A 1 99 ? -2.828 -2.000 -9.954 1.00 97.56 99 ARG A C 1
ATOM 762 O O . ARG A 1 99 ? -2.430 -2.494 -11.007 1.00 97.56 99 ARG A O 1
ATOM 769 N N . ASN A 1 100 ? -2.479 -0.790 -9.532 1.00 97.25 100 ASN A N 1
ATOM 770 C CA . ASN A 1 100 ? -1.603 0.093 -10.294 1.00 97.25 100 ASN A CA 1
ATOM 771 C C . ASN A 1 100 ? -0.193 -0.498 -10.414 1.00 97.25 100 ASN A C 1
ATOM 773 O O . ASN A 1 100 ? 0.330 -0.555 -11.518 1.00 97.25 100 ASN A O 1
ATOM 777 N N . THR A 1 101 ? 0.372 -1.054 -9.337 1.00 97.69 101 THR A N 1
ATOM 778 C CA . THR A 1 101 ? 1.671 -1.749 -9.373 1.00 97.69 101 THR A CA 1
ATOM 779 C C . THR A 1 101 ? 1.661 -2.909 -10.373 1.00 97.69 101 THR A C 1
ATOM 781 O O . THR A 1 101 ? 2.638 -3.115 -11.093 1.00 97.69 101 THR A O 1
ATOM 784 N N . ARG A 1 102 ? 0.544 -3.645 -10.491 1.00 97.81 102 ARG A N 1
ATOM 785 C CA . ARG A 1 102 ? 0.390 -4.699 -11.509 1.00 97.81 102 ARG A CA 1
ATOM 786 C C . ARG A 1 102 ? 0.418 -4.147 -12.932 1.00 97.81 102 ARG A C 1
ATOM 788 O O . ARG A 1 102 ? 0.960 -4.799 -13.824 1.00 97.81 102 ARG A O 1
ATOM 795 N N . GLU A 1 103 ? -0.151 -2.967 -13.150 1.00 97.56 103 GLU A N 1
ATOM 796 C CA . GLU A 1 103 ? -0.070 -2.293 -14.444 1.00 97.56 103 GLU A CA 1
ATOM 797 C C . GLU A 1 103 ? 1.357 -1.820 -14.733 1.00 97.56 103 GLU A C 1
ATOM 799 O O . GLU A 1 103 ? 1.897 -2.122 -15.797 1.00 97.56 103 GLU A O 1
ATOM 804 N N . THR A 1 104 ? 2.033 -1.217 -13.756 1.00 97.00 104 THR A N 1
ATOM 805 C CA . THR A 1 104 ? 3.446 -0.844 -13.881 1.00 97.00 104 THR A CA 1
ATOM 806 C C . THR A 1 104 ? 4.333 -2.066 -14.170 1.00 97.00 104 THR A C 1
ATOM 808 O O . THR A 1 104 ? 5.213 -1.998 -15.024 1.00 97.00 104 THR A O 1
ATOM 811 N N . LEU A 1 105 ? 4.068 -3.238 -13.576 1.00 97.19 105 LEU A N 1
ATOM 812 C CA . LEU A 1 105 ? 4.768 -4.484 -13.928 1.00 97.19 105 LEU A CA 1
ATOM 813 C C . LEU A 1 105 ? 4.545 -4.889 -15.396 1.00 97.19 105 LEU A C 1
ATOM 815 O O . LEU A 1 105 ? 5.480 -5.332 -16.069 1.00 97.19 105 LEU A O 1
ATOM 819 N N . ARG A 1 106 ? 3.322 -4.746 -15.925 1.00 96.38 106 ARG A N 1
ATOM 820 C CA . ARG A 1 106 ? 3.045 -5.013 -17.349 1.00 96.38 106 ARG A CA 1
ATOM 821 C C . ARG A 1 106 ? 3.839 -4.071 -18.246 1.00 96.38 106 ARG A C 1
ATOM 823 O O . ARG A 1 106 ? 4.422 -4.533 -19.228 1.00 96.38 106 ARG A O 1
ATOM 830 N N . GLN A 1 107 ? 3.913 -2.792 -17.882 1.00 95.06 107 GLN A N 1
ATOM 831 C CA . GLN A 1 107 ? 4.735 -1.812 -18.586 1.00 95.06 107 GLN A CA 1
ATOM 832 C C . GLN A 1 107 ? 6.217 -2.198 -18.540 1.00 95.06 107 GLN A C 1
ATOM 834 O O . GLN A 1 107 ? 6.845 -2.269 -19.593 1.00 95.06 107 GLN A O 1
ATOM 839 N N . LEU A 1 108 ? 6.758 -2.540 -17.363 1.00 94.19 108 LEU A N 1
ATOM 840 C CA . LEU A 1 108 ? 8.149 -2.975 -17.194 1.00 94.19 108 LEU A CA 1
ATOM 841 C C . LEU A 1 108 ? 8.481 -4.177 -18.085 1.00 94.19 108 LEU A C 1
ATOM 843 O O . LEU A 1 108 ? 9.459 -4.133 -18.828 1.00 94.19 108 LEU A O 1
ATOM 847 N N . ARG A 1 109 ? 7.622 -5.205 -18.107 1.00 94.00 109 ARG A N 1
ATOM 848 C CA . ARG A 1 109 ? 7.770 -6.362 -19.009 1.00 94.00 109 ARG A CA 1
ATOM 849 C C . ARG A 1 109 ? 7.720 -5.959 -20.487 1.00 94.00 109 ARG A C 1
ATOM 851 O O . ARG A 1 109 ? 8.429 -6.539 -21.309 1.00 94.00 109 ARG A O 1
ATOM 858 N N . GLY A 1 110 ? 6.898 -4.971 -20.839 1.00 91.25 110 GLY A N 1
ATOM 859 C CA . GLY A 1 110 ? 6.858 -4.384 -22.179 1.00 91.25 110 GLY A CA 1
ATOM 860 C C . GLY A 1 110 ? 8.170 -3.690 -22.557 1.00 91.25 110 GLY A C 1
ATOM 861 O O . GLY A 1 110 ? 8.668 -3.893 -23.664 1.00 91.25 110 GLY A O 1
ATOM 862 N N . ILE A 1 111 ? 8.767 -2.937 -21.628 1.00 90.44 111 ILE A N 1
ATOM 863 C CA . ILE A 1 111 ? 10.083 -2.307 -21.813 1.00 90.44 111 ILE A CA 1
ATOM 864 C C . ILE A 1 111 ? 11.154 -3.387 -22.003 1.00 90.44 111 ILE A C 1
ATOM 866 O O . ILE A 1 111 ? 11.973 -3.263 -22.907 1.00 90.44 111 ILE A O 1
ATOM 870 N N . THR A 1 112 ? 11.112 -4.484 -21.235 1.00 87.44 112 THR A N 1
ATOM 871 C CA . THR A 1 112 ? 12.056 -5.611 -21.378 1.00 87.44 112 THR A CA 1
ATOM 872 C C . THR A 1 112 ? 12.015 -6.209 -22.780 1.00 87.44 112 THR A C 1
ATOM 874 O O . THR A 1 112 ? 13.051 -6.458 -23.385 1.00 87.44 112 THR A O 1
ATOM 877 N N . ARG A 1 113 ? 10.815 -6.388 -23.339 1.00 86.81 113 ARG A N 1
ATOM 878 C CA . ARG A 1 113 ? 10.649 -6.902 -24.707 1.00 86.81 113 ARG A CA 1
ATOM 879 C C . ARG A 1 113 ? 11.148 -5.920 -25.766 1.00 86.81 113 ARG A C 1
ATOM 881 O O . ARG A 1 113 ? 11.691 -6.359 -26.771 1.00 86.81 113 ARG A O 1
ATOM 888 N N . LEU A 1 114 ? 10.964 -4.616 -25.546 1.00 83.25 114 LEU A N 1
ATOM 889 C CA . LEU A 1 114 ? 11.434 -3.569 -26.458 1.00 83.25 114 LEU A CA 1
ATOM 890 C C . LEU A 1 114 ? 12.963 -3.427 -26.441 1.00 83.25 114 LEU A C 1
ATOM 892 O O . LEU A 1 114 ? 13.556 -3.150 -27.479 1.00 83.25 114 LEU A O 1
ATOM 896 N N . ALA A 1 115 ? 13.588 -3.615 -25.278 1.00 79.62 115 ALA A N 1
ATOM 897 C CA . ALA A 1 115 ? 15.032 -3.492 -25.109 1.00 79.62 115 ALA A CA 1
ATOM 898 C C . ALA A 1 115 ? 15.813 -4.598 -25.846 1.00 79.62 115 ALA A C 1
ATOM 900 O O . ALA A 1 115 ? 16.935 -4.357 -26.284 1.00 79.62 115 ALA A O 1
ATOM 901 N N . GLY A 1 116 ? 15.240 -5.795 -26.020 1.00 76.62 116 GLY A N 1
ATOM 902 C CA . GLY A 1 116 ? 15.911 -6.898 -26.715 1.00 76.62 116 GLY A CA 1
ATOM 903 C C . GLY A 1 116 ? 17.242 -7.259 -26.045 1.00 76.62 116 GLY A C 1
ATOM 904 O O . GLY A 1 116 ? 17.282 -7.527 -24.846 1.00 76.62 116 GLY A O 1
ATOM 905 N N . GLU A 1 117 ? 18.345 -7.220 -26.791 1.00 67.38 117 GLU A N 1
ATOM 906 C CA . GLU A 1 117 ? 19.699 -7.468 -26.262 1.00 67.38 117 GLU A CA 1
ATOM 907 C C . GLU A 1 117 ? 20.161 -6.402 -25.246 1.00 67.38 117 GLU A C 1
ATOM 909 O O . GLU A 1 117 ? 21.010 -6.672 -24.402 1.00 67.38 117 GLU A O 1
ATOM 914 N N . ALA A 1 118 ? 19.549 -5.211 -25.242 1.00 66.69 118 ALA A N 1
ATOM 915 C CA . ALA A 1 118 ? 19.849 -4.139 -24.289 1.00 66.69 118 ALA A CA 1
ATOM 916 C C . ALA A 1 118 ? 19.260 -4.374 -22.882 1.00 66.69 118 ALA A C 1
ATOM 918 O O . ALA A 1 118 ? 19.423 -3.544 -21.989 1.00 66.69 118 ALA A O 1
ATOM 919 N N . THR A 1 119 ? 18.574 -5.498 -22.657 1.00 66.31 119 THR A N 1
ATOM 920 C CA . THR A 1 119 ? 17.958 -5.835 -21.362 1.00 66.31 119 THR A CA 1
ATOM 921 C C . THR A 1 119 ? 18.983 -5.985 -20.233 1.00 66.31 119 THR A C 1
ATOM 923 O O . THR A 1 119 ? 18.671 -5.715 -19.069 1.00 66.31 119 THR A O 1
ATOM 926 N N . ASP A 1 120 ? 20.204 -6.392 -20.583 1.00 71.25 120 ASP A N 1
ATOM 927 C CA . ASP A 1 120 ? 21.283 -6.653 -19.628 1.00 71.25 120 ASP A CA 1
ATOM 928 C C . ASP A 1 120 ? 22.155 -5.402 -19.377 1.00 71.25 120 ASP A C 1
ATOM 930 O O . ASP A 1 120 ? 23.088 -5.435 -18.569 1.00 71.25 120 ASP A O 1
ATOM 934 N N . ILE A 1 121 ? 21.815 -4.269 -20.014 1.00 74.81 121 ILE A N 1
ATOM 935 C CA . ILE A 1 121 ? 22.411 -2.963 -19.719 1.00 74.81 121 ILE A CA 1
ATOM 936 C C . ILE A 1 121 ? 22.007 -2.536 -18.307 1.00 74.81 121 ILE A C 1
ATOM 938 O O . ILE A 1 121 ? 20.849 -2.634 -17.895 1.00 74.81 121 ILE A O 1
ATOM 942 N N . ILE A 1 122 ? 22.986 -2.028 -17.562 1.00 74.88 122 ILE A N 1
ATOM 943 C CA . ILE A 1 122 ? 22.761 -1.449 -16.242 1.00 74.88 122 ILE A CA 1
ATOM 944 C C . ILE A 1 122 ? 22.071 -0.093 -16.414 1.00 74.88 122 ILE A C 1
ATOM 946 O O . ILE A 1 122 ? 22.653 0.872 -16.913 1.00 74.88 122 ILE A O 1
ATOM 950 N N . TYR A 1 123 ? 20.834 -0.010 -15.944 1.00 71.75 123 TYR A N 1
ATOM 951 C CA . TYR A 1 123 ? 20.105 1.235 -15.761 1.00 71.75 123 TYR A CA 1
ATOM 952 C C . TYR A 1 123 ? 20.394 1.790 -14.357 1.00 71.75 123 TYR A C 1
ATOM 954 O O . TYR A 1 123 ? 20.685 1.055 -13.413 1.00 71.75 123 TYR A O 1
ATOM 962 N N . TYR A 1 124 ? 20.355 3.117 -14.202 1.00 66.19 124 TYR A N 1
ATOM 963 C CA . TYR A 1 124 ? 20.506 3.776 -12.893 1.00 66.19 124 TYR A CA 1
ATOM 964 C C . TYR A 1 124 ? 21.741 3.361 -12.072 1.00 66.19 124 TYR A C 1
ATOM 966 O O . TYR A 1 124 ? 21.720 3.389 -10.846 1.00 66.19 124 TYR A O 1
ATOM 974 N N . ARG A 1 125 ? 22.848 3.026 -12.748 1.00 72.06 125 ARG A N 1
ATOM 975 C CA . ARG A 1 125 ? 24.155 2.649 -12.171 1.00 72.06 125 ARG A CA 1
ATOM 976 C C . ARG A 1 125 ? 24.218 1.301 -11.453 1.00 72.06 125 ARG A C 1
ATOM 978 O O . ARG A 1 125 ? 25.325 0.793 -11.314 1.00 72.06 125 ARG A O 1
ATOM 985 N N . SER A 1 126 ? 23.102 0.725 -11.014 1.00 83.44 126 SER A N 1
ATOM 986 C CA . SER A 1 126 ? 23.125 -0.481 -10.178 1.00 83.44 126 SER A CA 1
ATOM 987 C C . SER A 1 126 ? 22.232 -1.616 -10.664 1.00 83.44 126 SER A C 1
ATOM 989 O O . SER A 1 126 ? 22.510 -2.757 -10.301 1.00 83.44 126 SER A O 1
ATOM 991 N N . TRP A 1 127 ? 21.163 -1.342 -11.422 1.00 90.12 127 TRP A N 1
ATOM 992 C CA . TRP A 1 127 ? 20.125 -2.339 -11.697 1.00 90.12 127 TRP A CA 1
ATOM 993 C C . TRP A 1 127 ? 19.908 -2.564 -13.193 1.00 90.12 127 TRP A C 1
ATOM 995 O O . TRP A 1 127 ? 19.725 -1.633 -13.970 1.00 90.12 127 TRP A O 1
ATOM 1005 N N . GLN A 1 128 ? 19.864 -3.825 -1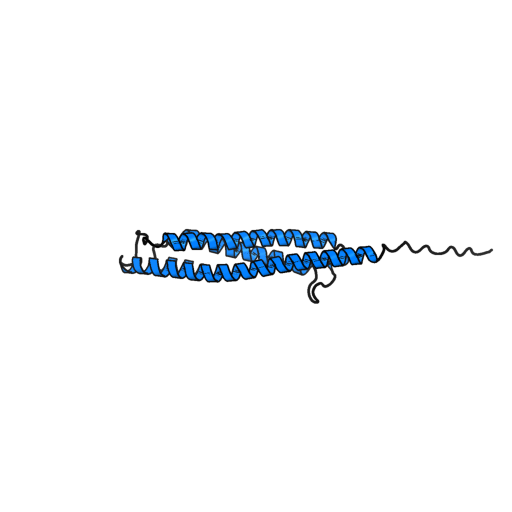3.600 1.00 89.12 128 GLN A N 1
ATOM 1006 C CA . GLN A 1 128 ? 19.387 -4.240 -14.915 1.00 89.12 128 GLN A CA 1
ATOM 1007 C C . GLN A 1 128 ? 17.861 -4.224 -14.961 1.00 89.12 128 GLN A C 1
ATOM 1009 O O . GLN A 1 128 ? 17.186 -4.381 -13.941 1.00 89.12 128 GLN A O 1
ATOM 1014 N N . LEU A 1 129 ? 17.295 -4.129 -16.163 1.00 87.00 129 LEU A N 1
ATOM 1015 C CA . LEU A 1 129 ? 15.846 -4.056 -16.347 1.00 87.00 129 LEU A CA 1
ATOM 1016 C C . LEU A 1 129 ? 15.101 -5.267 -15.750 1.00 87.00 129 LEU A C 1
ATOM 1018 O O . LEU A 1 129 ? 14.018 -5.113 -15.186 1.00 87.00 129 LEU A O 1
ATOM 1022 N N . ARG A 1 130 ? 15.707 -6.461 -15.791 1.00 88.88 130 ARG A N 1
ATOM 1023 C CA . ARG A 1 130 ? 15.145 -7.676 -15.171 1.00 88.88 130 ARG A CA 1
ATOM 1024 C C . ARG A 1 130 ? 15.001 -7.558 -13.654 1.00 88.88 130 ARG A C 1
ATOM 1026 O O . ARG A 1 130 ? 14.064 -8.115 -13.095 1.00 88.88 130 ARG A O 1
ATOM 1033 N N . GLN A 1 131 ? 15.894 -6.824 -12.991 1.00 92.56 131 GLN A N 1
ATOM 1034 C CA . GLN A 1 131 ? 15.840 -6.636 -11.539 1.00 92.56 131 GLN A CA 1
ATOM 1035 C C . GLN A 1 131 ? 14.668 -5.736 -11.139 1.00 92.56 131 GLN A C 1
ATOM 1037 O O . GLN A 1 131 ? 14.013 -6.013 -10.142 1.00 92.56 131 GLN A O 1
ATOM 1042 N N . PHE A 1 132 ? 14.328 -4.729 -11.952 1.00 93.25 132 PHE A N 1
ATOM 1043 C CA . PHE A 1 132 ? 13.111 -3.935 -11.743 1.00 93.25 132 PHE A CA 1
ATOM 1044 C C . PHE A 1 132 ? 11.841 -4.777 -11.897 1.00 93.25 132 PHE A C 1
ATOM 1046 O O . PHE A 1 132 ? 10.908 -4.623 -11.113 1.00 93.25 132 PHE A O 1
ATOM 1053 N N . VAL A 1 133 ? 11.810 -5.682 -12.883 1.00 94.62 133 VAL A N 1
ATOM 1054 C CA . VAL A 1 133 ? 10.695 -6.626 -13.065 1.00 94.62 133 VAL A CA 1
ATOM 1055 C C . VAL A 1 133 ? 10.567 -7.545 -11.849 1.00 94.62 133 VAL A C 1
ATOM 1057 O O . VAL A 1 133 ? 9.484 -7.625 -11.279 1.00 94.62 133 VAL A O 1
ATOM 1060 N N . ALA A 1 134 ? 11.666 -8.171 -11.418 1.00 95.44 134 ALA A N 1
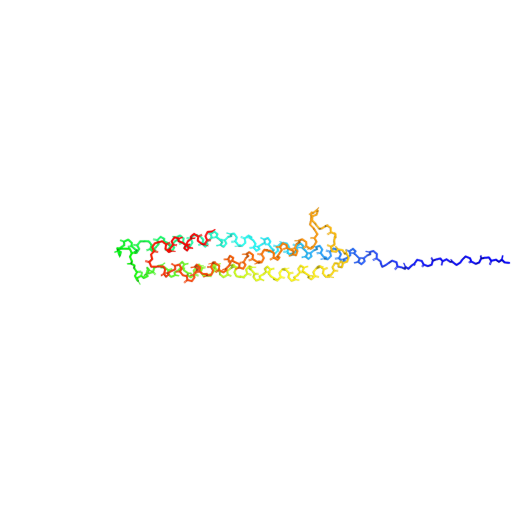ATOM 1061 C CA . ALA A 1 134 ? 11.673 -9.068 -10.263 1.00 95.44 134 ALA A CA 1
ATOM 1062 C C . ALA A 1 134 ? 11.245 -8.345 -8.973 1.00 95.44 134 ALA A C 1
ATOM 1064 O O . ALA A 1 134 ? 10.426 -8.852 -8.211 1.00 95.44 134 ALA A O 1
ATOM 1065 N N . PHE A 1 135 ? 11.736 -7.120 -8.767 1.00 96.12 135 PHE A N 1
ATOM 1066 C CA . PHE A 1 135 ? 11.320 -6.276 -7.651 1.00 96.12 135 PHE A CA 1
ATOM 1067 C C . PHE A 1 135 ? 9.818 -5.971 -7.688 1.00 96.12 135 PHE A C 1
ATOM 1069 O O . PHE A 1 135 ? 9.140 -6.103 -6.673 1.00 96.12 135 PHE A O 1
ATOM 1076 N N . ALA A 1 136 ? 9.277 -5.577 -8.845 1.00 97.00 136 ALA A N 1
ATOM 1077 C CA . ALA A 1 136 ? 7.855 -5.276 -8.975 1.00 97.00 136 ALA A CA 1
ATOM 1078 C C . ALA A 1 136 ? 6.972 -6.521 -8.765 1.00 97.00 136 ALA A C 1
ATOM 1080 O O . ALA A 1 136 ? 5.880 -6.399 -8.214 1.00 97.00 136 ALA A O 1
ATOM 1081 N N . GLU A 1 137 ? 7.435 -7.710 -9.159 1.00 97.75 137 GLU A N 1
ATOM 1082 C CA . GLU A 1 137 ? 6.760 -8.984 -8.874 1.00 97.75 137 GLU A CA 1
ATOM 1083 C C . GLU A 1 137 ? 6.693 -9.271 -7.369 1.00 97.75 137 GLU A C 1
ATOM 1085 O O . GLU A 1 137 ? 5.601 -9.506 -6.848 1.00 97.75 137 GLU A O 1
ATOM 1090 N N . GLU A 1 138 ? 7.821 -9.173 -6.658 1.00 98.00 138 GLU A N 1
ATOM 1091 C CA . GLU A 1 138 ? 7.852 -9.346 -5.199 1.00 98.00 138 GLU A CA 1
ATOM 1092 C C . GLU A 1 138 ? 6.983 -8.293 -4.494 1.00 98.00 138 GLU A C 1
ATOM 1094 O O . GLU A 1 138 ? 6.231 -8.605 -3.566 1.00 98.00 138 GLU A O 1
ATOM 1099 N N . LEU A 1 139 ? 7.042 -7.042 -4.956 1.00 97.50 139 LEU A N 1
ATOM 1100 C CA . LEU A 1 139 ? 6.263 -5.945 -4.393 1.00 97.50 139 LEU A CA 1
ATOM 1101 C C . LEU A 1 139 ? 4.755 -6.201 -4.505 1.00 97.50 139 LEU A C 1
ATOM 1103 O O . LEU A 1 139 ? 4.025 -5.960 -3.546 1.00 97.50 139 LEU A O 1
ATOM 1107 N N . ILE A 1 140 ? 4.285 -6.713 -5.648 1.00 97.88 140 ILE A N 1
ATOM 1108 C CA . ILE A 1 140 ? 2.870 -7.061 -5.841 1.00 97.88 140 ILE A CA 1
ATOM 1109 C C . ILE A 1 140 ? 2.452 -8.165 -4.878 1.00 97.88 140 ILE A C 1
ATOM 1111 O O . ILE A 1 140 ? 1.413 -8.026 -4.243 1.00 97.88 140 ILE A O 1
ATOM 1115 N N . GLU A 1 141 ? 3.253 -9.221 -4.726 1.00 97.88 141 GLU A N 1
ATOM 1116 C CA . GLU A 1 141 ? 2.929 -10.321 -3.811 1.00 97.88 141 GLU A CA 1
ATOM 1117 C C . GLU A 1 141 ? 2.749 -9.816 -2.369 1.00 97.88 141 GLU A C 1
ATOM 1119 O O . GLU A 1 141 ? 1.819 -10.208 -1.658 1.00 97.88 141 GLU A O 1
ATOM 1124 N N . ARG A 1 142 ? 3.623 -8.902 -1.931 1.00 97.56 142 ARG A N 1
ATOM 1125 C CA . ARG A 1 142 ? 3.541 -8.284 -0.599 1.00 97.56 142 ARG A CA 1
ATOM 1126 C C . ARG A 1 142 ? 2.322 -7.376 -0.473 1.00 97.56 142 ARG A C 1
ATOM 1128 O O . ARG A 1 142 ? 1.594 -7.483 0.512 1.00 97.56 142 ARG A O 1
ATOM 1135 N N . TYR A 1 143 ? 2.064 -6.538 -1.475 1.00 97.94 143 TYR A N 1
ATOM 1136 C CA . TYR A 1 143 ? 0.903 -5.651 -1.489 1.00 97.94 143 TYR A CA 1
ATOM 1137 C C . TYR A 1 143 ? -0.424 -6.413 -1.524 1.00 97.94 143 TYR A C 1
ATOM 1139 O O . TYR A 1 143 ? -1.356 -6.020 -0.830 1.00 97.94 143 TYR A O 1
ATOM 1147 N N . GLU A 1 144 ? -0.520 -7.528 -2.250 1.00 97.94 144 GLU A N 1
ATOM 1148 C CA . GLU A 1 144 ? -1.711 -8.386 -2.257 1.00 97.94 144 GLU A CA 1
ATOM 1149 C C . GLU A 1 144 ? -1.988 -8.972 -0.870 1.00 97.94 144 GLU A C 1
ATOM 1151 O O . GLU A 1 144 ? -3.114 -8.883 -0.369 1.00 97.94 144 GLU A O 1
ATOM 1156 N N . LYS A 1 145 ? -0.952 -9.525 -0.225 1.00 97.75 145 LYS A N 1
ATOM 1157 C CA . LYS A 1 145 ? -1.051 -10.083 1.131 1.00 97.75 145 LYS A CA 1
ATOM 1158 C C . LYS A 1 145 ? -1.499 -9.025 2.132 1.00 97.75 145 LYS A C 1
ATOM 1160 O O . LYS A 1 145 ? -2.463 -9.239 2.866 1.0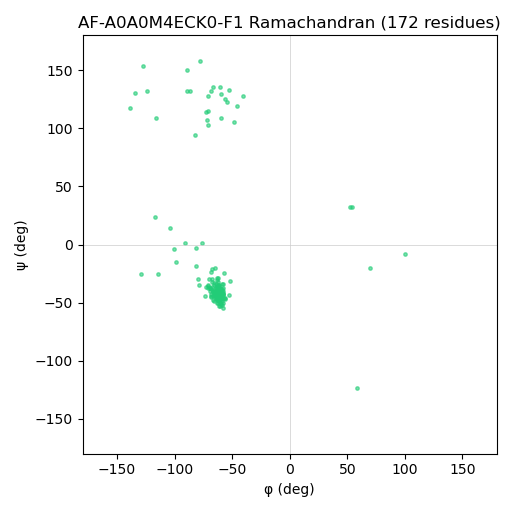0 97.75 145 LYS A O 1
ATOM 1165 N N . GLU A 1 146 ? -0.835 -7.875 2.144 1.00 97.06 146 GLU A N 1
ATOM 1166 C CA . GLU A 1 146 ? -1.152 -6.812 3.092 1.00 97.06 146 GLU A CA 1
ATOM 1167 C C . GLU A 1 146 ? -2.523 -6.183 2.804 1.00 97.06 146 GLU A C 1
ATOM 1169 O O . GLU A 1 146 ? -3.323 -6.012 3.723 1.00 97.06 146 GLU A O 1
ATOM 1174 N N . SER A 1 147 ? -2.865 -5.930 1.537 1.00 97.25 147 SER A N 1
ATOM 1175 C CA . SER A 1 147 ? -4.182 -5.411 1.150 1.00 97.25 147 SER A CA 1
ATOM 1176 C C . SER A 1 147 ? -5.310 -6.348 1.587 1.00 97.25 147 SER A C 1
ATOM 1178 O O . SER A 1 147 ? -6.319 -5.873 2.112 1.00 97.25 147 SER A O 1
ATOM 1180 N N . SER A 1 148 ? -5.128 -7.669 1.468 1.00 98.00 148 SER A N 1
ATOM 1181 C CA . SER A 1 148 ? -6.092 -8.650 1.977 1.00 98.00 148 SER A CA 1
ATOM 1182 C C . SER A 1 148 ? -6.290 -8.541 3.492 1.00 98.00 148 SER A C 1
ATOM 1184 O O . SER A 1 148 ? -7.419 -8.680 3.969 1.00 98.00 148 SER A O 1
ATOM 1186 N N . ILE A 1 149 ? -5.223 -8.284 4.255 1.00 97.88 149 ILE A N 1
ATOM 1187 C CA . ILE A 1 149 ? -5.311 -8.067 5.704 1.00 97.88 149 ILE A CA 1
ATOM 1188 C C . ILE A 1 149 ? -6.074 -6.773 5.992 1.00 97.88 149 ILE A C 1
ATOM 1190 O O . ILE A 1 149 ? -7.021 -6.799 6.778 1.00 97.88 149 ILE A O 1
ATOM 1194 N N . LYS A 1 150 ? -5.746 -5.663 5.315 1.00 97.88 150 LYS A N 1
ATOM 1195 C CA . LYS A 1 150 ? -6.440 -4.376 5.513 1.00 97.88 150 LYS A CA 1
ATOM 1196 C C . LYS A 1 150 ? -7.937 -4.481 5.211 1.00 97.88 150 LYS A C 1
ATOM 1198 O O . LYS A 1 150 ? -8.753 -3.956 5.966 1.00 97.88 150 LYS A O 1
ATOM 1203 N N . GLN A 1 151 ? -8.313 -5.205 4.154 1.00 98.12 151 GLN A N 1
ATOM 1204 C CA . GLN A 1 151 ? -9.716 -5.485 3.832 1.00 98.12 151 GLN A CA 1
ATOM 1205 C C . GLN A 1 151 ? -10.399 -6.283 4.947 1.00 98.12 151 GLN A C 1
ATOM 1207 O O . GLN A 1 151 ? -11.486 -5.916 5.393 1.00 98.12 151 GLN A O 1
ATOM 1212 N N . ARG A 1 152 ? -9.745 -7.329 5.463 1.00 97.88 152 ARG A N 1
ATOM 1213 C CA . ARG A 1 152 ? -10.285 -8.116 6.575 1.00 97.88 152 ARG A CA 1
ATOM 1214 C C . ARG A 1 152 ? -10.461 -7.273 7.838 1.00 97.88 152 ARG A C 1
ATOM 1216 O O . ARG A 1 152 ? -11.514 -7.358 8.463 1.00 97.88 152 ARG A O 1
ATOM 1223 N N . VAL A 1 153 ? -9.481 -6.451 8.208 1.00 98.00 153 VAL A N 1
ATOM 1224 C CA . VAL A 1 153 ? -9.597 -5.549 9.366 1.00 98.00 153 VAL A CA 1
ATOM 1225 C C . VAL A 1 153 ? -10.776 -4.598 9.180 1.00 98.00 153 VAL A C 1
ATOM 1227 O O . VAL A 1 153 ? -11.653 -4.543 10.037 1.00 98.00 153 VAL A O 1
ATOM 1230 N N . MET A 1 154 ? -10.841 -3.908 8.038 1.00 97.19 154 MET A N 1
ATOM 1231 C CA . MET A 1 154 ? -11.920 -2.974 7.706 1.00 97.19 154 MET A CA 1
ATOM 1232 C C . MET A 1 154 ? -13.306 -3.619 7.851 1.00 97.19 154 MET A C 1
ATOM 1234 O O . MET A 1 154 ? -14.209 -2.995 8.403 1.00 97.19 154 MET A O 1
ATOM 1238 N N . GLN A 1 155 ? -13.472 -4.858 7.383 1.00 96.25 155 GLN A N 1
ATOM 1239 C CA . GLN A 1 155 ? -14.749 -5.573 7.450 1.00 96.25 155 GLN A CA 1
ATOM 1240 C C . GLN A 1 155 ? -15.140 -5.984 8.869 1.00 96.25 155 GLN A C 1
ATOM 1242 O O . GLN A 1 155 ? -16.326 -6.100 9.136 1.00 96.25 155 GLN A O 1
ATOM 1247 N N . ASN A 1 156 ? -14.180 -6.238 9.765 1.00 96.06 156 ASN A N 1
ATOM 1248 C CA . ASN A 1 156 ? -14.451 -6.945 11.021 1.00 96.06 156 ASN A CA 1
ATOM 1249 C C . ASN A 1 156 ? -14.256 -6.094 12.282 1.00 96.06 156 ASN A C 1
ATOM 1251 O O . ASN A 1 156 ? -14.909 -6.362 13.289 1.00 96.06 156 ASN A O 1
ATOM 1255 N N . ILE A 1 157 ? -13.421 -5.051 12.248 1.00 94.88 157 ILE A N 1
ATOM 1256 C CA . ILE A 1 157 ? -13.060 -4.264 13.442 1.00 94.88 157 ILE A CA 1
ATOM 1257 C C . ILE A 1 157 ? -14.285 -3.628 14.127 1.00 94.88 157 ILE A C 1
ATOM 1259 O O . ILE A 1 157 ? -14.374 -3.545 15.354 1.00 94.88 157 ILE A O 1
ATOM 1263 N N . ALA A 1 158 ? -15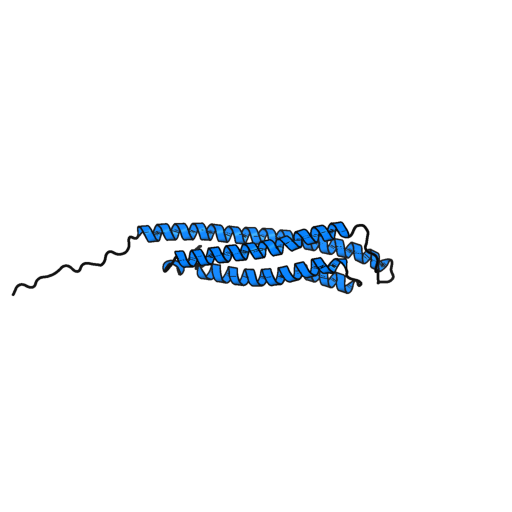.289 -3.236 13.339 1.00 92.19 158 ALA A N 1
ATOM 1264 C CA . ALA A 1 158 ? -16.541 -2.691 13.851 1.00 92.19 158 ALA A CA 1
ATOM 1265 C C . ALA A 1 158 ? -17.391 -3.739 14.584 1.00 92.19 158 ALA A C 1
ATOM 1267 O O . ALA A 1 158 ? -18.180 -3.373 15.451 1.00 92.19 158 ALA A O 1
ATOM 1268 N N . HIS A 1 159 ? -17.209 -5.027 14.288 1.00 91.62 159 HIS A N 1
ATOM 1269 C CA . HIS A 1 159 ? -18.037 -6.135 14.770 1.00 91.62 159 HIS A CA 1
ATOM 1270 C C . HIS A 1 159 ? -17.426 -6.910 15.945 1.00 91.62 159 HIS A C 1
ATOM 1272 O O . HIS A 1 159 ? -18.099 -7.774 16.494 1.00 91.62 159 HIS A O 1
ATOM 1278 N N . CYS A 1 160 ? -16.201 -6.579 16.378 1.00 91.75 160 CYS A N 1
ATOM 1279 C CA . CYS A 1 160 ? -15.561 -7.232 17.528 1.00 91.75 160 CYS A CA 1
ATOM 1280 C C . CYS A 1 160 ? -16.458 -7.221 18.769 1.00 91.75 160 CYS A C 1
ATOM 1282 O O . CYS A 1 160 ? -16.990 -6.171 19.132 1.00 91.75 160 CYS A O 1
ATOM 1284 N N . LYS A 1 161 ? -16.597 -8.344 19.460 1.00 88.00 161 LYS A N 1
ATOM 1285 C CA . LYS A 1 161 ? -17.421 -8.409 20.679 1.00 88.00 161 LYS A CA 1
ATOM 1286 C C . LYS A 1 161 ? -16.597 -8.308 21.952 1.00 88.00 161 LYS A C 1
ATOM 1288 O O . LYS A 1 161 ? -17.145 -8.024 23.011 1.00 88.00 161 LYS A O 1
ATOM 1293 N N . GLN A 1 162 ? -15.286 -8.493 21.825 1.00 88.19 162 GLN A N 1
ATOM 1294 C CA . GLN A 1 162 ? -14.343 -8.482 22.932 1.00 88.19 162 GLN A CA 1
ATOM 1295 C C . GLN A 1 162 ? -13.195 -7.506 22.667 1.00 88.19 162 GLN A C 1
ATOM 1297 O O . GLN A 1 162 ? -12.812 -7.238 21.524 1.00 88.19 162 GLN A O 1
ATOM 1302 N N . ARG A 1 163 ? -12.597 -6.997 23.749 1.00 89.44 163 ARG A N 1
ATOM 1303 C CA . ARG A 1 163 ? -11.441 -6.089 23.678 1.00 89.44 163 ARG A CA 1
ATOM 1304 C C . ARG A 1 163 ? -10.209 -6.755 23.053 1.00 89.44 163 ARG A C 1
ATOM 1306 O O . ARG A 1 163 ? -9.476 -6.100 22.325 1.00 89.44 163 ARG A O 1
ATOM 1313 N N . SER A 1 164 ? -10.000 -8.045 23.306 1.00 91.56 164 SER A N 1
ATOM 1314 C CA . SER A 1 164 ? -8.908 -8.836 22.722 1.00 91.56 164 SER A CA 1
ATOM 1315 C C . SER A 1 164 ? -8.975 -8.878 21.192 1.00 91.56 164 SER A C 1
ATOM 1317 O O . SER A 1 164 ? -7.970 -8.637 20.530 1.00 91.56 164 SER A O 1
ATOM 1319 N N . GLU A 1 165 ? -10.160 -9.122 20.627 1.00 92.75 165 GLU A N 1
ATOM 1320 C CA . GLU A 1 165 ? -10.388 -9.119 19.175 1.00 92.75 165 GLU A CA 1
ATOM 1321 C C . GLU A 1 165 ? -10.117 -7.742 18.568 1.00 92.75 165 GLU A C 1
ATOM 1323 O O . GLU A 1 165 ? -9.513 -7.627 17.506 1.00 92.75 165 GLU A O 1
ATOM 1328 N N . LEU A 1 166 ? -10.558 -6.689 19.254 1.00 92.25 166 LEU A N 1
ATOM 1329 C CA . LEU A 1 166 ? -10.365 -5.309 18.830 1.00 92.25 166 LEU A CA 1
ATOM 1330 C C . LEU A 1 166 ? -8.877 -4.949 18.754 1.00 92.25 166 LEU A C 1
ATOM 1332 O O . LEU A 1 166 ? -8.436 -4.475 17.713 1.00 92.25 166 LEU A O 1
ATOM 1336 N N . ILE A 1 167 ? -8.107 -5.274 19.798 1.00 93.94 167 ILE A N 1
ATOM 1337 C CA . ILE A 1 167 ? -6.646 -5.107 19.813 1.00 93.94 167 ILE A CA 1
ATOM 1338 C C . ILE A 1 167 ? -6.012 -5.922 18.683 1.00 93.94 167 ILE A C 1
ATOM 1340 O O . ILE A 1 167 ? -5.192 -5.394 17.941 1.00 93.94 167 ILE A O 1
ATOM 1344 N N . ALA A 1 168 ? -6.423 -7.180 18.492 1.00 96.25 168 ALA A N 1
ATOM 1345 C CA . ALA A 1 168 ? -5.878 -8.025 17.431 1.00 96.25 168 ALA A CA 1
ATOM 1346 C C . ALA A 1 168 ? -6.093 -7.423 16.030 1.00 96.25 168 ALA A C 1
ATOM 1348 O O . ALA A 1 168 ? -5.179 -7.450 15.208 1.00 96.25 168 ALA A O 1
ATOM 1349 N N . TYR A 1 169 ? -7.269 -6.850 15.753 1.00 97.31 169 TYR A N 1
ATOM 1350 C CA . TYR A 1 169 ? -7.537 -6.184 14.477 1.00 97.31 169 TYR A CA 1
ATOM 1351 C C . TYR A 1 169 ? -6.821 -4.837 14.336 1.00 97.31 169 TYR A C 1
ATOM 1353 O O . TYR A 1 169 ? -6.358 -4.534 13.236 1.00 97.31 169 TYR A O 1
ATOM 1361 N N . THR A 1 170 ? -6.685 -4.053 15.410 1.00 95.69 170 THR A N 1
ATOM 1362 C CA . THR A 1 170 ? -5.863 -2.834 15.401 1.00 95.69 170 THR A CA 1
ATOM 1363 C C . THR A 1 170 ? -4.403 -3.173 15.095 1.00 95.69 170 THR A C 1
ATOM 1365 O O . THR A 1 170 ? -3.827 -2.603 14.175 1.00 95.69 170 THR A O 1
ATOM 1368 N N . THR A 1 171 ? -3.822 -4.157 15.785 1.00 95.88 171 THR A N 1
ATOM 1369 C CA . THR A 1 171 ? -2.436 -4.594 15.563 1.00 95.88 171 THR A CA 1
ATOM 1370 C C . THR A 1 171 ? -2.240 -5.218 14.183 1.00 95.88 171 THR A C 1
ATOM 1372 O O . THR A 1 171 ? -1.200 -5.024 13.575 1.00 95.88 171 THR A O 1
ATOM 1375 N N . ALA A 1 172 ? -3.231 -5.931 13.641 1.00 96.94 172 ALA A N 1
ATOM 1376 C CA . ALA A 1 172 ? -3.160 -6.433 12.266 1.00 96.94 172 ALA A CA 1
ATOM 1377 C C . ALA A 1 172 ? -3.192 -5.309 11.212 1.00 96.94 172 ALA A C 1
ATOM 1379 O O . ALA A 1 172 ? -2.800 -5.528 10.063 1.00 96.94 172 ALA A O 1
ATOM 1380 N N . TRP A 1 173 ? -3.701 -4.125 11.569 1.00 97.25 173 TRP A N 1
ATOM 1381 C CA . TRP A 1 173 ? -3.612 -2.953 10.711 1.00 97.25 173 TRP A CA 1
ATOM 1382 C C . TRP A 1 173 ? -2.241 -2.289 10.773 1.00 97.25 173 TRP A C 1
ATOM 1384 O O . TRP A 1 173 ? -1.828 -1.744 9.757 1.00 97.25 173 TRP A O 1
ATOM 1394 N N . GLU A 1 174 ? -1.563 -2.277 11.916 1.00 91.81 174 GLU A N 1
ATOM 1395 C CA . GLU A 1 174 ? -0.225 -1.677 12.076 1.00 91.81 174 GLU A CA 1
ATOM 1396 C C . GLU A 1 174 ? 0.845 -2.331 11.192 1.00 91.81 174 GLU A C 1
ATOM 1398 O O . GLU A 1 174 ? 1.693 -1.553 10.691 1.00 91.81 174 GLU A O 1
#